Protein AF-A0A973Q6X3-F1 (afdb_monomer)

Mean predicted aligned error: 3.29 Å

Radius of gyration: 16.0 Å; Cα contacts (8 Å, |Δi|>4): 164; chains: 1; bounding box: 38×32×41 Å

Solvent-accessible surface area (backbone atoms only — not comparable to full-atom values): 8308 Å² total; per-residue (Å²): 105,65,72,54,32,55,54,46,31,71,46,93,48,41,50,51,24,54,51,26,52,56,50,41,60,72,62,35,78,88,36,46,71,65,40,62,71,37,40,83,40,83,89,41,18,56,60,28,51,38,52,50,36,44,71,75,64,41,53,77,89,55,27,69,71,78,45,51,75,57,41,50,48,36,49,50,49,39,53,40,38,24,30,64,76,73,51,52,57,71,57,42,45,50,54,60,72,67,48,88,54,95,42,69,71,60,40,54,49,50,58,62,67,54,69,49,92,56,42,50,60,36,28,48,48,46,31,70,49,39,86,50,65,70,57,18,51,54,34,44,52,46,27,51,49,52,67,70,66,73,119

Structure (mmCIF, N/CA/C/O backbone):
data_AF-A0A973Q6X3-F1
#
_entry.id   AF-A0A973Q6X3-F1
#
loop_
_atom_site.group_PDB
_atom_site.id
_atom_site.type_symbol
_atom_site.label_atom_id
_atom_site.label_alt_id
_atom_site.label_comp_id
_atom_site.label_asym_id
_atom_site.label_entity_id
_atom_site.label_seq_id
_atom_site.pdbx_PDB_ins_code
_atom_site.Cartn_x
_atom_site.Cartn_y
_atom_site.Cartn_z
_atom_site.occupancy
_atom_site.B_iso_or_equiv
_atom_site.auth_seq_id
_atom_site.auth_comp_id
_atom_site.auth_asym_id
_atom_site.auth_atom_id
_atom_site.pdbx_PDB_model_num
ATOM 1 N N . ALA A 1 1 ? -19.229 -8.933 11.220 1.00 87.25 1 ALA A N 1
ATOM 2 C CA . ALA A 1 1 ? -18.952 -7.806 10.311 1.00 87.25 1 ALA A CA 1
ATOM 3 C C . ALA A 1 1 ? -17.562 -7.216 10.552 1.00 87.25 1 ALA A C 1
ATOM 5 O O . ALA A 1 1 ? -16.662 -7.621 9.838 1.00 87.25 1 ALA A O 1
ATOM 6 N N . VAL A 1 2 ? -17.326 -6.351 11.553 1.00 95.88 2 VAL A N 1
ATOM 7 C CA . VAL A 1 2 ? -16.002 -5.703 11.759 1.00 95.88 2 VAL A CA 1
ATOM 8 C C . VAL A 1 2 ? -14.860 -6.719 11.884 1.00 95.88 2 VAL A C 1
ATOM 10 O O . VAL A 1 2 ? -13.912 -6.676 11.107 1.00 95.88 2 VAL A O 1
ATOM 13 N N . THR A 1 3 ? -14.998 -7.714 12.762 1.00 95.62 3 THR A N 1
ATOM 14 C CA . THR A 1 3 ? -13.993 -8.779 12.928 1.00 95.62 3 THR A CA 1
ATOM 15 C C . THR A 1 3 ? -13.733 -9.574 11.640 1.00 95.62 3 THR A C 1
ATOM 17 O O . THR A 1 3 ? -12.613 -10.012 11.405 1.00 95.62 3 THR A O 1
ATOM 20 N N . GLU A 1 4 ? -14.745 -9.748 10.784 1.00 97.31 4 GLU A N 1
ATOM 21 C CA . GLU A 1 4 ? -14.601 -10.450 9.498 1.00 97.31 4 GLU A CA 1
ATOM 22 C C . GLU A 1 4 ? -13.867 -9.584 8.468 1.00 97.31 4 GLU A C 1
ATOM 24 O O . GLU A 1 4 ? -13.051 -10.109 7.720 1.00 97.31 4 GLU A O 1
ATOM 29 N N . LEU A 1 5 ? -14.105 -8.267 8.461 1.00 98.44 5 LEU A N 1
ATOM 30 C CA . LEU A 1 5 ? -13.360 -7.319 7.627 1.00 98.44 5 LEU A CA 1
ATOM 31 C C . LEU A 1 5 ? -11.883 -7.285 8.033 1.00 98.44 5 LEU A C 1
ATOM 33 O O . LEU A 1 5 ? -11.014 -7.412 7.177 1.00 98.44 5 LEU A O 1
ATOM 37 N N . ILE A 1 6 ? -11.589 -7.218 9.334 1.00 98.3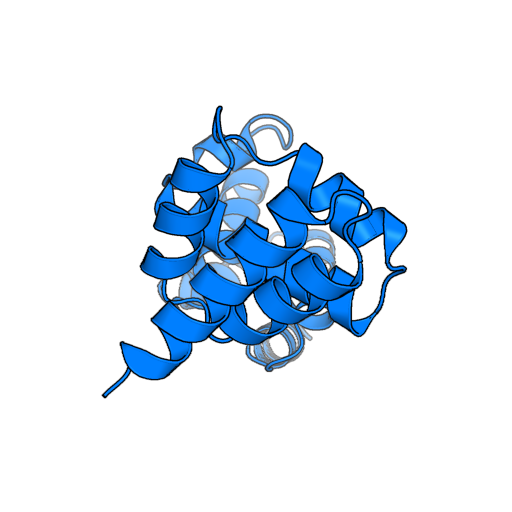8 6 ILE A N 1
ATOM 38 C CA . ILE A 1 6 ? -10.211 -7.297 9.836 1.00 98.38 6 ILE A CA 1
ATOM 39 C C . ILE A 1 6 ? -9.571 -8.646 9.473 1.00 98.38 6 ILE A C 1
ATOM 41 O O . ILE A 1 6 ? -8.424 -8.693 9.036 1.00 98.38 6 ILE A O 1
ATOM 45 N N . ALA A 1 7 ? -10.306 -9.756 9.599 1.00 98.12 7 ALA A N 1
ATOM 46 C CA . ALA A 1 7 ? -9.808 -11.068 9.190 1.00 98.12 7 ALA A CA 1
ATOM 47 C C . ALA A 1 7 ? -9.510 -11.136 7.682 1.00 98.12 7 ALA A C 1
ATOM 49 O O . ALA A 1 7 ? -8.478 -11.684 7.299 1.00 98.12 7 ALA A O 1
ATOM 50 N N . ALA A 1 8 ? -10.365 -10.549 6.838 1.00 98.00 8 ALA A N 1
ATOM 51 C CA . ALA A 1 8 ? -10.113 -10.431 5.404 1.00 98.00 8 ALA A CA 1
ATOM 52 C C . ALA A 1 8 ? -8.857 -9.590 5.123 1.00 98.00 8 ALA A C 1
ATOM 54 O O . ALA A 1 8 ? -8.035 -9.983 4.298 1.00 98.00 8 ALA A O 1
ATOM 55 N N . ALA A 1 9 ? -8.661 -8.494 5.863 1.00 98.25 9 ALA A N 1
ATOM 56 C CA . ALA A 1 9 ? -7.505 -7.618 5.707 1.00 98.25 9 ALA A CA 1
ATOM 57 C C . ALA A 1 9 ? -6.165 -8.285 6.048 1.00 98.25 9 ALA A C 1
ATOM 59 O O . ALA A 1 9 ? -5.140 -7.948 5.454 1.00 98.25 9 ALA A O 1
ATOM 60 N N . ARG A 1 10 ? -6.159 -9.261 6.966 1.00 97.38 10 ARG A N 1
ATOM 61 C CA . ARG A 1 10 ? -4.960 -10.048 7.305 1.00 97.38 10 ARG A CA 1
ATOM 62 C C . ARG A 1 10 ? -4.549 -11.057 6.231 1.00 97.38 10 ARG A C 1
ATOM 64 O O . ARG A 1 10 ? -3.443 -11.581 6.315 1.00 97.38 10 ARG A O 1
ATOM 71 N N . GLY A 1 11 ? -5.419 -11.363 5.267 1.00 95.81 11 GLY A N 1
ATOM 72 C CA . GLY A 1 11 ? -5.111 -12.302 4.188 1.00 95.81 11 GLY A CA 1
ATOM 73 C C . GLY A 1 11 ? -4.003 -11.805 3.252 1.00 95.81 11 GLY A C 1
ATOM 74 O O . GLY A 1 11 ? -3.587 -10.654 3.306 1.00 95.81 11 GLY A O 1
ATOM 75 N N . ASP A 1 12 ? -3.532 -12.656 2.344 1.00 93.56 12 ASP A N 1
ATOM 76 C CA . ASP A 1 12 ? -2.413 -12.315 1.444 1.00 93.56 12 ASP A CA 1
ATOM 77 C C . ASP A 1 12 ? -2.814 -11.464 0.219 1.00 93.56 12 ASP A C 1
ATOM 79 O O . ASP A 1 12 ? -1.950 -11.025 -0.550 1.00 93.56 12 ASP A O 1
ATOM 83 N N . ASP A 1 13 ? -4.116 -11.234 0.020 1.00 97.12 13 ASP A N 1
ATOM 84 C CA . ASP A 1 13 ? -4.654 -10.443 -1.088 1.00 97.12 13 ASP A CA 1
ATOM 85 C C . ASP A 1 13 ? -4.692 -8.952 -0.723 1.00 97.12 13 ASP A C 1
ATOM 87 O O . ASP A 1 13 ? -5.503 -8.501 0.091 1.00 97.12 13 ASP A O 1
ATOM 91 N N . ALA A 1 14 ? -3.807 -8.185 -1.358 1.00 97.75 14 ALA A N 1
ATOM 92 C CA . ALA A 1 14 ? -3.668 -6.751 -1.142 1.00 97.75 14 ALA A CA 1
ATOM 93 C C . ALA A 1 14 ? -4.929 -5.955 -1.524 1.00 97.75 14 ALA A C 1
ATOM 95 O O . ALA A 1 14 ? -5.273 -4.980 -0.855 1.00 97.75 14 ALA A O 1
ATOM 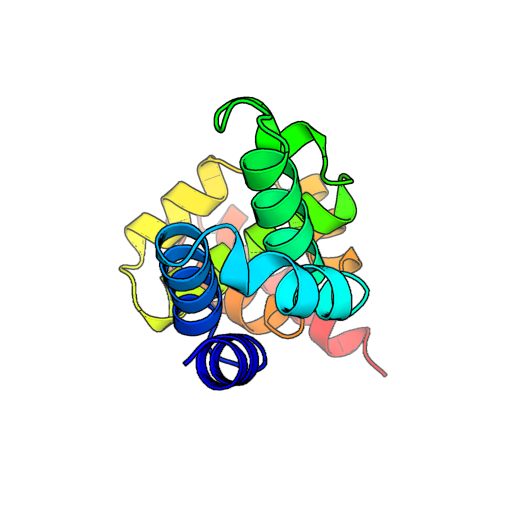96 N N . LEU A 1 15 ? -5.664 -6.381 -2.563 1.00 97.62 15 LEU A N 1
ATOM 97 C CA . LEU A 1 15 ? -6.907 -5.712 -2.950 1.00 97.62 15 LEU A CA 1
ATOM 98 C C . LEU A 1 15 ? -7.968 -5.902 -1.865 1.00 97.62 15 LEU A C 1
ATOM 100 O O . LEU A 1 15 ? -8.621 -4.937 -1.469 1.00 97.62 15 LEU A O 1
ATOM 104 N N . LEU A 1 16 ? -8.122 -7.128 -1.356 1.00 98.25 16 LEU A N 1
ATOM 105 C CA . LEU A 1 16 ? -9.077 -7.400 -0.279 1.00 98.25 16 LEU A CA 1
ATOM 106 C C . LEU A 1 16 ? -8.723 -6.649 1.004 1.00 98.25 16 LEU A C 1
ATOM 108 O O . LEU A 1 16 ? -9.631 -6.170 1.683 1.00 98.25 16 LEU A O 1
ATOM 112 N N . ARG A 1 17 ? -7.433 -6.491 1.314 1.00 98.44 17 ARG A N 1
ATOM 113 C CA . ARG A 1 17 ? -6.985 -5.678 2.449 1.00 98.44 17 ARG A CA 1
ATOM 114 C C . ARG A 1 17 ? -7.385 -4.215 2.318 1.00 98.44 17 ARG A C 1
ATOM 116 O O . ARG A 1 17 ? -8.010 -3.696 3.240 1.00 98.44 17 ARG A O 1
ATOM 123 N N . GLY A 1 18 ? -7.127 -3.584 1.174 1.00 98.06 18 GLY A N 1
ATOM 124 C CA . GLY A 1 18 ? -7.590 -2.216 0.925 1.00 98.06 18 GLY A CA 1
ATOM 125 C C . GLY A 1 18 ? -9.115 -2.087 1.015 1.00 98.06 18 GLY A C 1
ATOM 126 O O . GLY A 1 18 ? -9.626 -1.246 1.752 1.00 98.06 18 GLY A O 1
ATOM 127 N N . LEU A 1 19 ? -9.858 -2.972 0.340 1.00 98.50 19 LEU A N 1
ATOM 128 C CA . LEU A 1 19 ? -11.327 -2.949 0.336 1.00 98.50 19 LEU A CA 1
ATOM 129 C C . LEU A 1 19 ? -11.942 -3.187 1.721 1.00 98.50 19 LEU A C 1
ATOM 131 O O . LEU A 1 19 ? -12.986 -2.615 2.034 1.00 98.50 19 LEU A O 1
ATOM 135 N N . ALA A 1 20 ? -11.315 -4.014 2.558 1.00 98.69 20 ALA A N 1
ATOM 136 C CA . ALA A 1 20 ? -11.753 -4.211 3.932 1.00 98.69 20 ALA A CA 1
ATOM 137 C C . ALA A 1 20 ? -11.664 -2.908 4.737 1.00 98.69 20 ALA A C 1
ATOM 139 O O . ALA A 1 20 ? -12.603 -2.584 5.462 1.00 98.69 20 ALA A O 1
ATOM 140 N N . PHE A 1 21 ? -10.593 -2.130 4.565 1.00 98.50 21 PHE A N 1
ATOM 141 C CA . PHE A 1 21 ? -10.458 -0.824 5.210 1.00 98.50 21 PHE A CA 1
ATOM 142 C C . PHE A 1 21 ? -11.418 0.229 4.651 1.00 98.50 21 PHE A C 1
ATOM 144 O O . PHE A 1 21 ? -11.980 0.992 5.435 1.00 98.50 21 PHE A O 1
ATOM 151 N N . GLU A 1 22 ? -11.730 0.205 3.352 1.00 98.06 22 GLU A N 1
ATOM 152 C CA . GLU A 1 22 ? -12.821 1.031 2.813 1.00 98.06 22 GLU A CA 1
ATOM 153 C C . GLU A 1 22 ? -14.173 0.682 3.447 1.00 98.06 22 GLU A C 1
ATOM 155 O O . GLU A 1 22 ? -14.934 1.560 3.855 1.00 98.06 22 GLU A O 1
ATOM 160 N N . ALA A 1 23 ? -14.469 -0.609 3.608 1.00 98.44 23 ALA A N 1
ATOM 161 C CA . ALA A 1 23 ? -15.684 -1.040 4.287 1.00 98.44 23 ALA A CA 1
ATOM 162 C C . ALA A 1 23 ? -15.698 -0.618 5.768 1.00 98.44 23 ALA A C 1
ATOM 164 O O . ALA A 1 23 ? -16.743 -0.210 6.275 1.00 98.44 23 ALA A O 1
ATOM 165 N N . LEU A 1 24 ? -14.553 -0.659 6.459 1.00 98.50 24 LEU A N 1
ATOM 166 C CA . LEU A 1 24 ? -14.429 -0.175 7.837 1.00 98.50 24 LEU A CA 1
ATOM 167 C C . LEU A 1 24 ? -14.669 1.339 7.934 1.00 98.50 24 LEU A C 1
ATOM 169 O O . LEU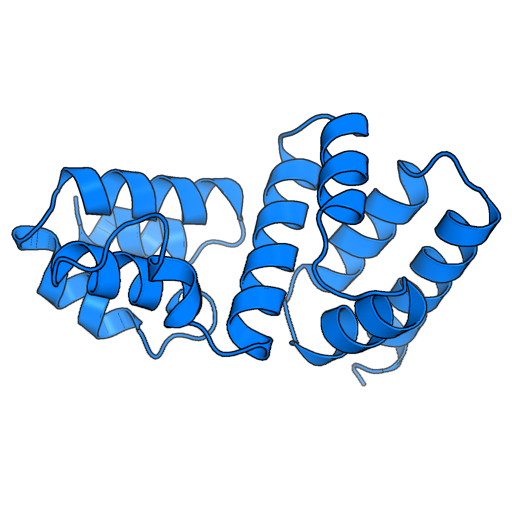 A 1 24 ? -15.298 1.780 8.894 1.00 98.50 24 LEU A O 1
ATOM 173 N N . ARG A 1 25 ? -14.247 2.148 6.948 1.00 96.69 25 ARG A N 1
ATOM 174 C CA . ARG A 1 25 ? -14.588 3.587 6.896 1.00 96.69 25 ARG A CA 1
ATOM 175 C C . ARG A 1 25 ? -16.094 3.811 6.807 1.00 96.69 25 ARG A C 1
ATOM 177 O O . ARG A 1 25 ? -16.627 4.670 7.501 1.00 96.69 25 ARG A O 1
ATOM 184 N N . VAL A 1 26 ? -16.793 2.998 6.012 1.00 97.25 26 VAL A N 1
ATOM 185 C CA . VAL A 1 26 ? -18.263 3.045 5.918 1.00 97.25 26 VAL A CA 1
ATOM 186 C C . VAL A 1 26 ? -18.928 2.655 7.243 1.00 97.25 26 VAL A C 1
ATOM 188 O O . VAL A 1 26 ? -19.962 3.225 7.593 1.00 97.25 26 VAL A O 1
ATOM 191 N N . VAL A 1 27 ? -18.354 1.708 7.996 1.00 97.69 27 VAL A N 1
ATOM 192 C CA . VAL A 1 27 ? -18.840 1.361 9.345 1.00 97.69 27 VAL A CA 1
ATOM 193 C C . VAL A 1 27 ? -18.662 2.536 10.314 1.00 97.69 27 VAL A C 1
ATOM 195 O O . VAL A 1 27 ? -19.574 2.819 11.091 1.00 97.69 27 VAL A O 1
ATOM 198 N N . GLY A 1 28 ? -17.524 3.232 10.258 1.00 96.44 28 GLY A N 1
ATOM 199 C CA . GLY A 1 28 ? -17.236 4.405 11.082 1.00 96.44 28 GLY A CA 1
ATOM 200 C C . GLY A 1 28 ? -16.959 4.056 12.548 1.00 96.44 28 GLY A C 1
ATOM 201 O O . GLY A 1 28 ? -16.338 3.039 12.844 1.00 96.44 28 GLY A O 1
ATOM 202 N N . ALA A 1 29 ? -17.440 4.887 13.479 1.00 97.38 29 ALA A N 1
ATOM 203 C CA . ALA A 1 29 ? -17.111 4.809 14.911 1.00 97.38 29 ALA A CA 1
ATOM 204 C C . ALA A 1 29 ? -17.201 3.409 15.565 1.00 97.38 29 ALA A C 1
ATOM 206 O O . ALA A 1 29 ? -16.332 3.089 16.372 1.00 97.38 29 ALA A O 1
ATOM 207 N N . PRO A 1 30 ? -18.172 2.530 15.238 1.00 97.38 30 PRO A N 1
ATOM 208 C CA . PRO A 1 30 ? -18.211 1.179 15.802 1.00 97.38 30 PRO A CA 1
ATOM 209 C C . PRO A 1 30 ? -17.006 0.290 15.461 1.00 97.38 30 PRO A C 1
ATOM 211 O O . PRO A 1 30 ? -16.821 -0.721 16.129 1.00 97.38 30 PRO A O 1
ATOM 214 N N . ALA A 1 31 ? -16.230 0.616 14.422 1.00 98.38 31 ALA A N 1
ATOM 215 C CA . ALA A 1 31 ? -15.038 -0.133 14.030 1.00 98.38 31 ALA A CA 1
ATOM 216 C C . ALA A 1 31 ? -13.758 0.331 14.745 1.00 98.38 31 ALA A C 1
ATOM 218 O O . ALA A 1 31 ? -12.773 -0.403 14.719 1.00 98.38 31 ALA A O 1
ATOM 219 N N . GLU A 1 32 ? -13.766 1.507 15.386 1.00 98.44 32 GLU A N 1
ATOM 220 C CA . GLU A 1 32 ? -12.563 2.114 15.974 1.00 98.44 32 GLU A CA 1
ATOM 221 C C . GLU A 1 32 ? -11.819 1.173 16.933 1.00 98.44 32 GLU A C 1
ATOM 223 O O . GLU A 1 32 ? -10.621 0.984 16.719 1.00 98.44 32 GLU A O 1
ATOM 228 N N . PRO A 1 33 ? -12.472 0.480 17.891 1.00 98.31 33 PRO A N 1
ATOM 229 C CA . PRO A 1 33 ? -11.738 -0.349 18.846 1.00 98.31 33 PRO A CA 1
ATOM 230 C C . PRO A 1 33 ? -10.983 -1.505 18.178 1.00 98.31 33 PRO A C 1
ATOM 232 O O . PRO A 1 33 ? -9.873 -1.850 18.587 1.00 98.31 33 PRO A O 1
ATOM 235 N N . ASP A 1 34 ? -11.576 -2.102 17.140 1.00 98.56 34 ASP A N 1
ATOM 236 C CA . ASP A 1 34 ? -10.965 -3.189 16.375 1.00 98.56 34 ASP A CA 1
ATOM 237 C C . ASP A 1 34 ? -9.843 -2.679 15.457 1.00 98.56 34 ASP A C 1
ATOM 239 O O . ASP A 1 34 ? -8.835 -3.367 15.298 1.00 98.56 34 ASP A O 1
ATOM 243 N N . VAL A 1 35 ? -9.980 -1.481 14.872 1.00 98.62 35 VAL A N 1
ATOM 244 C CA . VAL A 1 35 ? -8.928 -0.868 14.042 1.00 98.62 35 VAL A CA 1
ATOM 245 C C . VAL A 1 35 ? -7.733 -0.440 14.897 1.00 98.62 35 VAL A C 1
ATOM 247 O O . VAL A 1 35 ? -6.593 -0.771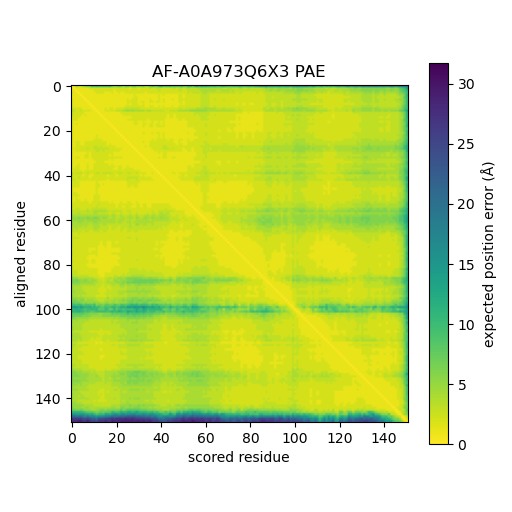 14.569 1.00 98.62 35 VAL A O 1
ATOM 250 N N . SER A 1 36 ? -7.981 0.213 16.032 1.00 98.50 36 SER A N 1
ATOM 251 C CA . SER A 1 36 ? -6.953 0.572 17.015 1.00 98.50 36 SER A CA 1
ATOM 252 C C . SER A 1 36 ? -6.182 -0.652 17.511 1.00 98.50 36 SER A C 1
ATOM 254 O O . SER A 1 36 ? -4.957 -0.612 17.626 1.00 98.50 36 SER A O 1
ATOM 256 N N . ALA A 1 37 ?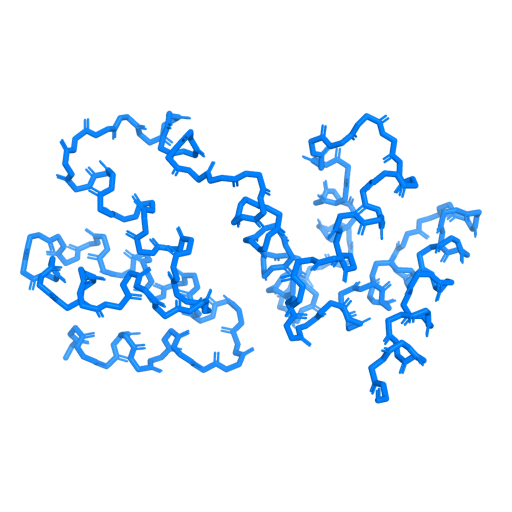 -6.8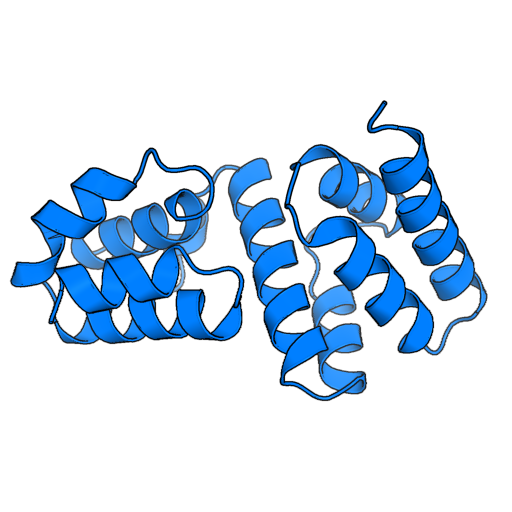68 -1.777 17.738 1.00 98.25 37 ALA A N 1
ATOM 257 C CA . ALA A 1 37 ? -6.235 -3.016 18.188 1.00 98.25 37 ALA A CA 1
ATOM 258 C C . ALA A 1 37 ? -5.245 -3.621 17.174 1.00 98.25 37 ALA A C 1
ATOM 260 O O . ALA A 1 37 ? -4.346 -4.357 17.583 1.00 98.25 37 ALA A O 1
ATOM 261 N N . VAL A 1 38 ? -5.385 -3.322 15.877 1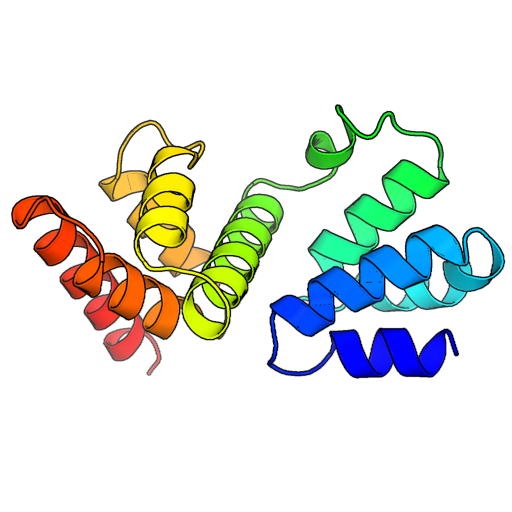.00 98.38 38 VAL A N 1
ATOM 262 C CA . VAL A 1 38 ? -4.506 -3.849 14.816 1.00 98.38 38 VAL A CA 1
ATOM 263 C C . VAL A 1 38 ? -3.474 -2.845 14.308 1.00 98.38 38 VAL A C 1
ATOM 265 O O . VAL A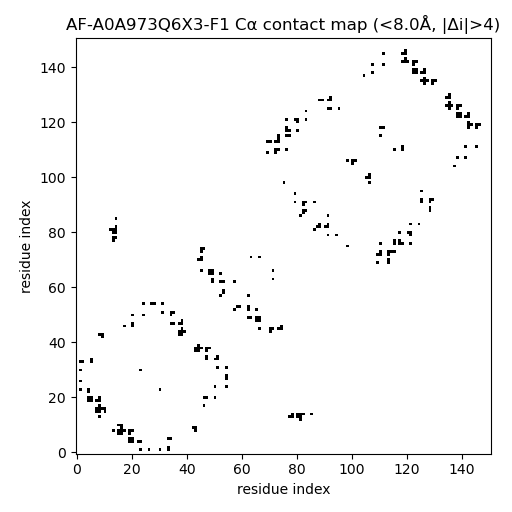 1 38 ? -2.689 -3.183 13.424 1.00 98.38 38 VAL A O 1
ATOM 268 N N . ALA A 1 39 ? -3.423 -1.631 14.862 1.00 98.06 39 ALA A N 1
ATOM 269 C CA . ALA A 1 39 ? -2.494 -0.592 14.414 1.00 98.06 39 ALA A CA 1
ATOM 270 C C . ALA A 1 39 ? -1.011 -0.977 14.579 1.00 98.06 39 ALA A C 1
ATOM 272 O O . ALA A 1 39 ? -0.148 -0.449 13.883 1.00 98.06 39 ALA A O 1
ATOM 273 N N . GLU A 1 40 ? -0.697 -1.926 15.460 1.00 96.44 40 GLU A N 1
ATOM 274 C CA . GLU A 1 40 ? 0.661 -2.452 15.650 1.00 96.44 40 GLU A CA 1
ATOM 275 C C . GLU A 1 40 ? 0.957 -3.704 14.801 1.00 96.44 40 GLU A C 1
ATOM 277 O O . GLU A 1 40 ? 2.089 -4.183 14.782 1.00 96.44 40 GLU A O 1
ATOM 282 N N . GLU A 1 41 ? -0.026 -4.251 14.073 1.00 97.44 41 GLU A N 1
ATOM 283 C CA . GLU A 1 41 ? 0.205 -5.374 13.160 1.00 97.44 41 GLU A CA 1
ATOM 284 C C . GLU A 1 41 ? 0.884 -4.868 11.879 1.00 97.44 41 GLU A C 1
ATOM 286 O O . GLU A 1 41 ? 0.263 -4.100 11.145 1.00 97.44 41 GLU A O 1
ATOM 291 N N . PRO A 1 42 ? 2.114 -5.302 11.535 1.00 94.44 42 PRO A N 1
ATOM 292 C CA . PRO A 1 42 ? 2.880 -4.682 10.448 1.00 94.44 42 PRO A CA 1
ATOM 293 C C . PRO A 1 42 ? 2.155 -4.626 9.098 1.00 94.44 42 PRO A C 1
ATOM 295 O O . PRO A 1 42 ? 2.297 -3.655 8.363 1.00 94.44 42 PRO A O 1
ATOM 298 N N . THR A 1 43 ? 1.357 -5.648 8.777 1.00 95.75 43 THR A N 1
ATOM 299 C CA . THR A 1 43 ? 0.615 -5.734 7.510 1.00 95.75 43 THR A CA 1
ATOM 300 C C . THR A 1 43 ? -0.639 -4.866 7.469 1.00 95.75 43 THR A C 1
ATOM 302 O O . THR A 1 43 ? -1.126 -4.556 6.385 1.00 95.75 43 THR A O 1
ATOM 305 N N . LEU A 1 44 ? -1.186 -4.489 8.627 1.00 98.38 44 LEU A N 1
ATOM 306 C CA . LEU A 1 44 ? -2.393 -3.663 8.727 1.00 98.38 44 LEU A CA 1
ATOM 307 C C . LEU A 1 44 ? -2.080 -2.232 9.153 1.00 98.38 44 LEU A C 1
ATOM 309 O O . LEU A 1 44 ? -2.894 -1.343 8.923 1.00 98.38 44 LEU A O 1
ATOM 313 N N . ARG A 1 45 ? -0.904 -2.000 9.736 1.00 98.25 45 ARG A N 1
ATOM 314 C CA . ARG A 1 45 ? -0.503 -0.736 10.345 1.00 98.25 45 ARG A CA 1
ATOM 315 C C . ARG A 1 45 ? -0.706 0.475 9.431 1.00 98.25 45 ARG A C 1
ATOM 317 O O . ARG A 1 45 ? -1.418 1.375 9.864 1.00 98.25 45 ARG A O 1
ATOM 324 N N . PRO A 1 46 ? -0.201 0.523 8.180 1.00 98.25 46 PRO A N 1
ATOM 325 C CA . PRO A 1 46 ? -0.418 1.697 7.331 1.00 98.25 46 PRO A CA 1
ATOM 326 C C . PRO A 1 46 ? -1.904 1.985 7.082 1.00 98.25 46 PRO A C 1
ATOM 328 O O . PRO A 1 46 ? -2.323 3.137 7.097 1.00 98.25 46 PRO A O 1
ATOM 331 N N . TYR A 1 47 ? -2.720 0.943 6.916 1.00 98.56 47 TYR A N 1
ATOM 332 C CA . TYR A 1 47 ? -4.161 1.089 6.721 1.00 98.56 47 TYR A CA 1
ATOM 333 C C . TYR A 1 47 ? -4.881 1.557 7.989 1.00 98.56 47 TYR A C 1
ATOM 335 O O . TYR A 1 47 ? -5.731 2.441 7.923 1.00 98.56 47 TYR A O 1
ATOM 343 N N . ALA A 1 48 ? -4.524 0.990 9.143 1.00 98.62 48 ALA A N 1
ATOM 344 C CA . ALA A 1 48 ? -5.089 1.360 10.433 1.00 98.62 48 ALA A CA 1
ATOM 345 C C . ALA A 1 48 ? -4.748 2.804 10.811 1.00 98.62 48 ALA A C 1
ATOM 347 O O . ALA A 1 48 ? -5.631 3.530 11.251 1.00 98.62 48 ALA A O 1
ATOM 348 N N . LEU A 1 49 ? -3.509 3.246 10.580 1.00 98.69 49 LEU A N 1
ATOM 349 C CA . LEU A 1 49 ? -3.089 4.623 10.844 1.00 98.69 49 LEU A CA 1
ATOM 350 C C . LEU A 1 49 ? -3.864 5.636 9.991 1.00 98.69 49 LEU A C 1
ATOM 352 O O . LEU A 1 49 ? -4.348 6.626 10.530 1.00 98.69 49 LEU A O 1
ATOM 356 N N . LEU A 1 50 ? -4.036 5.370 8.690 1.00 98.50 50 LEU A N 1
ATOM 357 C CA . LEU A 1 50 ? -4.848 6.225 7.814 1.00 98.50 50 LEU A CA 1
ATOM 358 C C . LEU A 1 50 ? -6.315 6.251 8.250 1.00 98.50 50 LEU A C 1
ATOM 360 O O . LEU A 1 50 ? -6.919 7.317 8.329 1.00 98.50 50 LEU A O 1
ATOM 364 N N . TRP A 1 51 ? -6.875 5.085 8.578 1.00 98.38 51 TRP A N 1
ATOM 365 C CA . TRP A 1 51 ? -8.254 4.981 9.046 1.00 98.38 51 TRP A CA 1
ATOM 366 C C . TRP A 1 51 ? -8.479 5.775 10.337 1.00 98.38 51 TRP A C 1
ATOM 368 O O . TRP A 1 51 ? -9.458 6.511 10.434 1.00 98.38 51 TRP A O 1
ATOM 378 N N . LEU A 1 52 ? -7.572 5.653 11.313 1.00 98.50 52 LEU A N 1
ATOM 379 C CA . LEU A 1 52 ? -7.654 6.363 12.593 1.00 98.50 52 LEU A CA 1
ATOM 380 C C . LEU A 1 52 ? -7.484 7.871 12.410 1.00 98.50 52 LEU A C 1
ATOM 382 O O . LEU A 1 52 ? -8.239 8.635 12.997 1.00 98.50 52 LEU A O 1
ATOM 386 N N . ALA A 1 53 ? -6.559 8.303 11.548 1.00 98.12 53 ALA A N 1
ATOM 387 C CA . ALA A 1 53 ? -6.374 9.716 11.234 1.00 98.12 53 ALA A CA 1
ATOM 388 C C . ALA A 1 53 ? -7.652 10.341 10.651 1.00 98.12 53 ALA A C 1
ATOM 390 O O . ALA A 1 53 ? -8.121 11.369 11.137 1.00 98.12 53 ALA A O 1
ATOM 391 N N . GLU A 1 54 ? -8.255 9.696 9.650 1.00 96.62 54 GLU A N 1
ATOM 392 C CA . GLU A 1 54 ? -9.527 10.146 9.073 1.00 96.62 54 GLU A CA 1
ATOM 393 C C . GLU A 1 54 ? -10.664 10.108 10.110 1.00 96.62 54 GLU A C 1
ATOM 395 O O . GLU A 1 54 ? -11.491 11.020 10.163 1.00 96.62 54 GLU A O 1
ATOM 400 N N . HIS A 1 55 ? -10.701 9.078 10.966 1.00 96.88 55 HIS A N 1
ATOM 401 C CA . HIS A 1 55 ? -11.682 8.962 12.047 1.00 96.88 55 HIS A CA 1
ATOM 402 C C . HIS A 1 55 ? -11.576 10.112 13.061 1.00 96.88 55 HIS A C 1
ATOM 404 O O . HIS A 1 55 ? -12.602 10.648 13.488 1.00 96.88 55 HIS A O 1
ATOM 410 N N . ASP A 1 56 ? -10.352 10.532 13.380 1.00 96.75 56 ASP A N 1
ATOM 411 C CA . ASP A 1 56 ? -10.040 11.652 14.273 1.00 96.75 56 ASP A CA 1
ATOM 412 C C . ASP A 1 56 ? -10.230 13.029 13.604 1.00 96.75 56 ASP A C 1
ATOM 414 O O . ASP A 1 56 ? -10.054 14.072 14.242 1.00 96.75 56 ASP A O 1
ATOM 418 N N . GLY A 1 57 ? -10.646 13.051 12.332 1.00 96.12 57 GLY A N 1
ATOM 419 C CA . GLY A 1 57 ? -11.003 14.258 11.592 1.00 96.12 57 GLY A CA 1
ATOM 420 C C . GLY A 1 57 ? -9.848 14.919 10.841 1.00 96.12 57 GLY A C 1
ATOM 421 O O . GLY A 1 57 ? -9.980 16.084 10.463 1.00 96.12 57 GLY A O 1
ATOM 422 N N . VAL A 1 58 ? -8.733 14.212 10.622 1.00 97.56 58 VAL A N 1
ATOM 423 C CA . VAL A 1 58 ? -7.691 14.651 9.680 1.00 97.56 58 VAL A CA 1
ATOM 424 C C . VAL A 1 58 ? -8.288 14.691 8.271 1.00 97.56 58 VAL A C 1
ATOM 426 O O . VAL A 1 58 ? -9.039 13.792 7.886 1.00 97.56 58 VAL A O 1
ATOM 429 N N . ASP A 1 59 ? -7.974 15.741 7.509 1.00 94.62 59 ASP A N 1
ATOM 430 C CA . ASP A 1 59 ? -8.407 15.844 6.114 1.00 94.62 59 ASP A CA 1
ATOM 431 C C . ASP A 1 59 ? -7.854 14.643 5.319 1.00 94.62 59 ASP A C 1
ATOM 433 O O . ASP A 1 59 ? -6.660 14.347 5.432 1.00 94.62 59 ASP A O 1
ATOM 437 N N . PRO A 1 60 ? -8.670 13.930 4.521 1.00 87.69 60 PRO A N 1
ATOM 438 C CA . PRO A 1 60 ? -8.188 12.831 3.689 1.00 87.69 60 PRO A CA 1
ATOM 439 C C . PRO A 1 60 ? -7.007 13.197 2.778 1.00 87.69 60 PRO A C 1
ATOM 441 O O . PRO A 1 60 ? -6.190 12.326 2.473 1.00 87.69 60 PRO A O 1
ATOM 444 N N . GLU A 1 61 ? -6.890 14.459 2.351 1.00 90.44 61 GLU A N 1
ATOM 445 C CA . GLU A 1 61 ? -5.742 14.921 1.560 1.00 90.44 61 GLU A CA 1
ATOM 446 C C . GLU A 1 61 ? -4.441 14.933 2.382 1.00 90.44 61 GLU A C 1
ATOM 448 O O . GLU A 1 61 ? -3.379 14.619 1.843 1.00 90.44 61 GLU A O 1
ATOM 453 N N . ASP A 1 62 ? -4.530 15.171 3.691 1.00 94.81 62 ASP A N 1
ATOM 454 C CA . ASP A 1 62 ? -3.397 15.260 4.621 1.00 94.81 62 ASP A CA 1
ATOM 455 C C . ASP A 1 62 ? -3.144 13.946 5.384 1.00 94.81 62 ASP A C 1
ATOM 457 O O . ASP A 1 62 ? -2.081 13.759 5.971 1.00 94.81 62 ASP A O 1
ATOM 461 N N . ALA A 1 63 ? -4.083 12.991 5.361 1.00 93.12 63 ALA A N 1
ATOM 462 C CA . ALA A 1 63 ? -3.996 11.749 6.139 1.00 93.12 63 ALA A CA 1
ATOM 463 C C . ALA A 1 63 ? -2.699 10.962 5.881 1.00 93.12 63 ALA A C 1
ATOM 465 O O . ALA A 1 63 ? -2.159 10.331 6.785 1.00 93.12 63 ALA A O 1
ATOM 466 N N . HIS A 1 64 ? -2.145 11.038 4.670 1.00 92.62 64 HIS A N 1
ATOM 467 C CA . HIS A 1 64 ? -0.881 10.390 4.320 1.00 92.62 64 HIS A CA 1
ATOM 468 C C . HIS A 1 64 ? 0.329 10.888 5.135 1.00 92.62 64 HIS A C 1
ATOM 470 O O . HIS A 1 64 ? 1.314 10.156 5.251 1.00 92.62 64 HIS A O 1
ATOM 476 N N . GLU A 1 65 ? 0.261 12.084 5.727 1.00 95.31 65 GLU A N 1
ATOM 477 C CA . GLU A 1 65 ? 1.321 12.656 6.565 1.00 95.31 65 GLU A CA 1
ATOM 478 C C . GLU A 1 65 ? 1.494 11.924 7.905 1.00 95.31 65 GLU A C 1
ATOM 480 O O . GLU A 1 65 ? 2.551 12.031 8.529 1.00 95.31 65 GLU A O 1
ATOM 485 N N . VAL A 1 66 ? 0.496 11.144 8.344 1.00 97.06 66 VAL A N 1
ATOM 486 C CA . VAL A 1 66 ? 0.606 10.336 9.574 1.00 97.06 66 VAL A CA 1
ATOM 487 C C . VAL A 1 66 ? 1.514 9.119 9.404 1.00 97.06 66 VAL A C 1
ATOM 489 O O . VAL A 1 66 ? 1.940 8.526 10.395 1.00 97.06 66 VAL A O 1
ATOM 492 N N . LEU A 1 67 ? 1.818 8.743 8.159 1.00 97.38 67 LEU A N 1
ATOM 493 C CA . LEU A 1 67 ? 2.695 7.625 7.858 1.00 97.38 67 LEU A CA 1
ATOM 494 C C . LEU A 1 67 ? 4.154 8.071 7.883 1.00 97.38 67 LEU A C 1
ATOM 496 O O . LEU A 1 67 ? 4.559 9.059 7.267 1.00 97.38 67 LEU A O 1
ATOM 500 N N . THR A 1 68 ? 4.995 7.261 8.512 1.00 96.06 68 THR A N 1
ATOM 501 C CA . THR A 1 68 ? 6.434 7.327 8.278 1.00 96.06 68 THR A CA 1
ATOM 502 C C . THR A 1 68 ? 6.752 7.005 6.816 1.00 96.06 68 THR A C 1
ATOM 504 O O . THR A 1 68 ? 5.974 6.386 6.084 1.00 96.06 68 THR A O 1
ATOM 507 N N . ARG A 1 69 ? 7.964 7.365 6.379 1.00 94.31 69 ARG A N 1
ATOM 508 C CA . ARG A 1 69 ? 8.437 7.041 5.026 1.00 94.31 69 ARG A CA 1
ATOM 509 C C . ARG A 1 69 ? 8.396 5.538 4.726 1.00 94.31 69 ARG A C 1
ATOM 511 O O . ARG A 1 69 ? 8.080 5.146 3.601 1.00 94.31 69 ARG A O 1
ATOM 518 N N . GLU A 1 70 ? 8.734 4.717 5.716 1.00 95.25 70 GLU A N 1
ATOM 519 C CA . GLU A 1 70 ? 8.745 3.260 5.598 1.00 95.25 70 GLU A CA 1
ATOM 520 C C . GLU A 1 70 ? 7.326 2.708 5.430 1.00 95.25 70 GLU A C 1
ATOM 522 O O . GLU A 1 70 ? 7.087 1.942 4.500 1.00 95.25 70 GLU A O 1
ATOM 527 N N . GLU A 1 71 ? 6.364 3.172 6.234 1.00 97.31 71 GLU A N 1
ATOM 528 C CA . GLU A 1 71 ? 4.950 2.773 6.141 1.00 97.31 71 GLU A CA 1
ATOM 529 C C . GLU A 1 71 ? 4.310 3.216 4.820 1.00 97.31 71 GLU A C 1
ATOM 531 O O . GLU A 1 71 ? 3.625 2.425 4.170 1.00 97.31 71 GLU A O 1
ATOM 536 N N . ALA A 1 72 ? 4.583 4.446 4.373 1.00 96.25 72 ALA A N 1
ATOM 537 C CA . ALA A 1 72 ? 4.119 4.935 3.076 1.00 96.25 72 ALA A CA 1
ATOM 538 C C . ALA A 1 72 ? 4.691 4.100 1.918 1.00 96.25 72 ALA A C 1
ATOM 540 O O . ALA A 1 72 ? 3.991 3.786 0.954 1.00 96.25 72 ALA A O 1
ATOM 541 N N . THR A 1 73 ? 5.960 3.696 2.017 1.00 96.19 73 THR A N 1
ATOM 542 C CA . THR A 1 73 ? 6.590 2.829 1.013 1.00 96.19 73 THR A CA 1
ATOM 543 C C . THR A 1 73 ? 6.034 1.403 1.077 1.00 96.19 73 THR A C 1
ATOM 545 O O . THR A 1 73 ? 5.798 0.804 0.030 1.00 96.19 73 THR A O 1
ATOM 548 N N . TRP A 1 74 ? 5.762 0.867 2.269 1.00 97.38 74 TRP A N 1
ATOM 549 C CA . TRP A 1 74 ? 5.106 -0.431 2.443 1.00 97.38 74 TRP A CA 1
ATOM 550 C C . TRP A 1 74 ? 3.725 -0.439 1.771 1.00 97.38 74 TRP A C 1
ATOM 552 O O . TRP A 1 74 ? 3.451 -1.310 0.945 1.00 97.38 74 TRP A O 1
ATOM 562 N N . LEU A 1 75 ? 2.899 0.583 2.029 1.00 97.50 75 LEU A N 1
ATOM 563 C CA . LEU A 1 75 ? 1.577 0.747 1.414 1.00 97.50 75 LEU A CA 1
ATOM 564 C C . LEU A 1 75 ? 1.655 0.924 -0.109 1.00 97.50 75 LEU A C 1
ATOM 566 O O . LEU A 1 75 ? 0.820 0.398 -0.849 1.00 97.50 75 LEU A O 1
ATOM 570 N N . TRP A 1 76 ? 2.677 1.629 -0.601 1.00 97.00 76 TRP A N 1
ATOM 571 C CA . TRP A 1 76 ? 2.933 1.743 -2.035 1.00 97.00 76 TRP A CA 1
ATOM 572 C C . TRP A 1 76 ? 3.207 0.369 -2.669 1.00 97.00 76 TRP A C 1
ATOM 574 O O . TRP A 1 76 ? 2.698 0.094 -3.759 1.00 97.00 76 TRP A O 1
ATOM 584 N N . VAL A 1 77 ? 3.953 -0.518 -1.997 1.00 97.75 77 VAL A N 1
ATOM 585 C CA . VAL A 1 77 ? 4.189 -1.891 -2.481 1.00 97.75 77 VAL A CA 1
ATOM 586 C C . VAL A 1 77 ? 2.909 -2.730 -2.435 1.00 97.75 77 VAL A C 1
ATOM 588 O O . VAL A 1 77 ? 2.640 -3.436 -3.407 1.00 97.75 77 VAL A O 1
ATOM 591 N N . ASP A 1 78 ? 2.100 -2.646 -1.374 1.00 98.38 78 ASP A N 1
ATOM 592 C CA . ASP A 1 78 ? 0.834 -3.399 -1.286 1.00 98.38 78 ASP A CA 1
ATOM 593 C C . ASP A 1 78 ? -0.153 -2.944 -2.374 1.00 98.38 78 ASP A C 1
ATOM 595 O O . ASP A 1 78 ? -0.747 -3.762 -3.076 1.00 98.38 78 ASP A O 1
ATOM 599 N N . THR A 1 79 ? -0.227 -1.635 -2.635 1.00 97.44 79 THR A N 1
ATOM 600 C CA . THR A 1 79 ? -1.019 -1.080 -3.745 1.00 97.44 79 THR A CA 1
ATOM 601 C C . THR A 1 79 ? -0.537 -1.616 -5.096 1.00 97.44 79 THR A C 1
ATOM 603 O O . THR A 1 79 ? -1.343 -2.047 -5.922 1.00 97.44 79 THR A O 1
ATOM 606 N N . ALA A 1 80 ? 0.780 -1.670 -5.321 1.00 97.44 80 ALA A N 1
ATOM 607 C CA . ALA A 1 80 ? 1.343 -2.271 -6.527 1.00 97.44 80 ALA A CA 1
ATOM 608 C C . ALA A 1 80 ? 1.010 -3.770 -6.639 1.00 97.44 80 ALA A C 1
ATOM 610 O O . ALA A 1 80 ? 0.773 -4.258 -7.743 1.00 97.44 80 ALA A O 1
ATOM 611 N N . ALA A 1 81 ? 0.971 -4.499 -5.518 1.00 98.19 81 ALA A N 1
ATOM 612 C CA . ALA A 1 81 ? 0.591 -5.910 -5.485 1.00 98.19 81 ALA A CA 1
ATOM 613 C C . ALA A 1 81 ? -0.881 -6.104 -5.873 1.00 98.19 81 ALA A C 1
ATOM 615 O O . ALA A 1 81 ? -1.177 -6.965 -6.699 1.00 98.19 81 ALA A O 1
ATOM 616 N N . ALA A 1 82 ? -1.783 -5.258 -5.367 1.00 98.06 82 ALA A N 1
ATOM 617 C CA . ALA A 1 82 ? -3.193 -5.272 -5.753 1.00 98.06 82 ALA A CA 1
ATOM 618 C C . ALA A 1 82 ? -3.370 -5.027 -7.262 1.00 98.06 82 ALA A C 1
ATOM 620 O O . ALA A 1 82 ? -4.111 -5.749 -7.928 1.00 98.06 82 ALA A O 1
ATOM 621 N N . VAL A 1 83 ? -2.649 -4.049 -7.824 1.00 97.75 83 VAL A N 1
ATOM 622 C CA . VAL A 1 83 ? -2.686 -3.754 -9.266 1.00 97.75 83 VAL A CA 1
ATOM 623 C C . VAL A 1 83 ? -2.068 -4.882 -10.096 1.00 97.75 83 VAL A C 1
ATOM 625 O O . VAL A 1 83 ? -2.569 -5.181 -11.175 1.00 97.75 83 VAL A O 1
ATOM 628 N N . ALA A 1 84 ? -0.998 -5.520 -9.619 1.00 96.75 84 ALA A N 1
ATOM 629 C CA . ALA A 1 84 ? -0.365 -6.632 -10.323 1.00 96.75 84 ALA A CA 1
ATOM 630 C C . ALA A 1 84 ? -1.261 -7.881 -10.389 1.00 96.75 84 ALA A C 1
ATOM 632 O O . ALA A 1 84 ? -1.249 -8.570 -11.409 1.00 96.75 84 ALA A O 1
ATOM 633 N N . ASP A 1 85 ? -2.024 -8.160 -9.328 1.00 96.62 85 ASP A N 1
ATOM 634 C CA . ASP A 1 85 ? -2.896 -9.338 -9.247 1.00 96.62 85 ASP A CA 1
ATOM 635 C C . ASP A 1 85 ? -4.253 -9.117 -9.941 1.00 96.62 85 ASP A C 1
ATOM 637 O O . ASP A 1 85 ? -4.784 -10.040 -10.560 1.00 96.62 85 ASP A O 1
ATOM 641 N N . HIS A 1 86 ? -4.810 -7.902 -9.857 1.00 96.19 86 HIS A N 1
ATOM 642 C CA . HIS A 1 86 ? -6.206 -7.629 -10.239 1.00 96.19 86 HIS A CA 1
ATOM 643 C C . HIS A 1 86 ? -6.392 -6.503 -11.263 1.00 96.19 86 HIS A C 1
ATOM 645 O O . HIS A 1 86 ? -7.501 -6.297 -11.754 1.00 96.19 86 HIS A O 1
ATOM 651 N N . GLY A 1 87 ? -5.339 -5.746 -11.570 1.00 94.06 87 GLY A N 1
ATOM 652 C CA . GLY A 1 87 ? -5.372 -4.613 -12.492 1.00 94.06 87 GLY A CA 1
ATOM 653 C C . GLY A 1 87 ? -4.751 -4.916 -13.856 1.00 94.06 87 GLY A C 1
ATOM 654 O O . GLY A 1 87 ? -4.396 -6.045 -14.192 1.00 94.06 87 GLY A O 1
ATOM 655 N N . GLU A 1 88 ? -4.599 -3.868 -14.665 1.00 92.00 88 GLU A N 1
ATOM 656 C CA . GLU A 1 88 ? -3.946 -3.963 -15.971 1.00 92.00 88 GLU A CA 1
ATOM 657 C C . GLU A 1 88 ? -2.481 -3.506 -15.907 1.00 92.00 88 GLU A C 1
ATOM 659 O O . GLU A 1 88 ? -2.127 -2.573 -15.183 1.00 92.00 88 GLU A O 1
ATOM 664 N N . ALA A 1 89 ? -1.622 -4.096 -16.745 1.00 89.75 89 ALA A N 1
ATOM 665 C C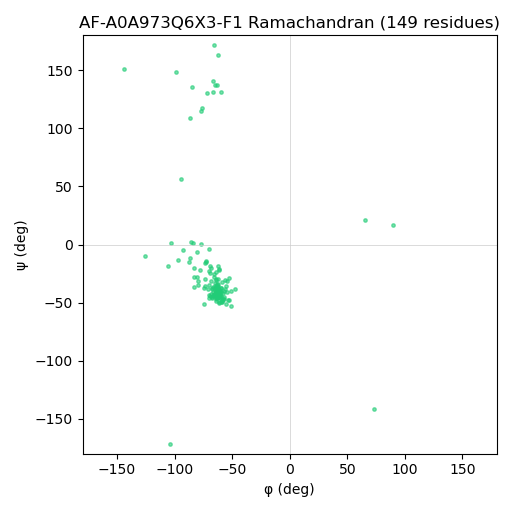A . ALA A 1 89 ? -0.195 -3.763 -16.802 1.00 89.75 89 ALA A CA 1
ATOM 666 C C . ALA A 1 89 ? 0.113 -2.249 -16.939 1.00 89.75 89 ALA A C 1
ATOM 668 O O . ALA A 1 89 ? 1.025 -1.777 -16.256 1.00 89.75 89 ALA A O 1
ATOM 669 N N . PRO A 1 90 ? -0.630 -1.443 -17.732 1.00 93.69 90 PRO A N 1
ATOM 670 C CA . PRO A 1 90 ? -0.409 0.003 -17.786 1.00 93.69 90 PRO A CA 1
ATOM 671 C C . PRO A 1 90 ? -0.681 0.729 -16.461 1.00 93.69 90 PRO A C 1
ATOM 673 O O . PRO A 1 90 ? -0.036 1.739 -16.188 1.00 93.69 90 PRO A O 1
ATOM 676 N N . MET A 1 91 ? -1.603 0.236 -15.625 1.00 94.81 91 MET A N 1
ATOM 677 C CA . MET A 1 91 ? -1.844 0.815 -14.297 1.00 94.81 91 MET A CA 1
ATOM 678 C C . MET A 1 91 ? -0.647 0.589 -13.377 1.00 94.81 91 MET A C 1
ATOM 680 O O . MET A 1 91 ? -0.262 1.495 -12.645 1.00 94.81 91 MET A O 1
ATOM 684 N N . LEU A 1 92 ? -0.017 -0.585 -13.466 1.00 94.19 92 LEU A N 1
ATOM 685 C CA . LEU A 1 92 ? 1.170 -0.901 -12.677 1.00 94.19 92 LEU A CA 1
ATOM 686 C C . LEU A 1 92 ? 2.356 0.005 -13.048 1.00 94.19 92 LEU A C 1
ATOM 688 O O . LEU A 1 92 ? 3.094 0.452 -12.174 1.00 94.19 92 LEU A O 1
ATOM 692 N N . VAL A 1 93 ? 2.516 0.326 -14.337 1.00 92.25 93 VAL A N 1
ATOM 693 C CA . VAL A 1 93 ? 3.534 1.285 -14.799 1.00 92.25 93 VAL A CA 1
ATOM 694 C C . VAL A 1 93 ? 3.227 2.701 -14.307 1.00 92.25 93 VAL A C 1
ATOM 696 O O . VAL A 1 93 ? 4.117 3.355 -13.777 1.00 92.25 93 VAL A O 1
ATOM 699 N N . ARG A 1 94 ? 1.971 3.159 -14.391 1.00 93.25 94 ARG A N 1
ATOM 700 C CA . ARG A 1 94 ? 1.576 4.477 -13.857 1.00 93.25 94 ARG A CA 1
ATOM 701 C C . ARG A 1 94 ? 1.818 4.600 -12.353 1.00 93.25 94 ARG A C 1
ATOM 703 O O . ARG A 1 94 ? 2.233 5.654 -11.887 1.00 93.25 94 ARG A O 1
ATOM 710 N N . HIS A 1 95 ? 1.595 3.523 -11.602 1.00 94.31 95 HIS A N 1
ATOM 711 C CA . HIS A 1 95 ? 1.894 3.471 -10.168 1.00 94.31 95 HIS A CA 1
ATOM 712 C C . HIS A 1 95 ? 3.397 3.598 -9.871 1.00 94.31 95 HIS A C 1
ATOM 714 O O . HIS A 1 95 ? 3.794 4.201 -8.875 1.00 94.31 95 HIS A O 1
ATOM 720 N N . LEU A 1 96 ? 4.256 3.074 -10.756 1.00 90.00 96 LEU A N 1
ATOM 721 C CA . LEU A 1 96 ? 5.703 3.313 -10.700 1.00 90.00 96 LEU A CA 1
ATOM 722 C C . LEU A 1 96 ? 6.055 4.783 -10.918 1.00 90.00 96 LEU A C 1
ATOM 724 O O . LEU A 1 96 ? 6.895 5.324 -10.205 1.00 90.00 96 LEU A O 1
ATOM 728 N N . GLU A 1 97 ? 5.408 5.421 -11.887 1.00 89.25 97 GLU A N 1
ATOM 729 C CA . GLU A 1 97 ? 5.630 6.828 -12.228 1.00 89.25 97 GLU A CA 1
ATOM 730 C C . GLU A 1 97 ? 5.133 7.789 -11.136 1.00 89.25 97 GLU A C 1
ATOM 732 O O . GLU A 1 97 ? 5.657 8.894 -11.022 1.00 89.25 97 GLU A O 1
ATOM 737 N N . SER A 1 98 ? 4.169 7.372 -10.306 1.00 89.38 98 SER A N 1
ATOM 738 C CA . SER A 1 98 ? 3.675 8.155 -9.166 1.00 89.38 98 SER A CA 1
ATOM 739 C C . SER A 1 98 ? 4.514 8.001 -7.893 1.00 89.38 98 SER A C 1
ATOM 741 O O . SER A 1 98 ? 4.158 8.556 -6.853 1.00 89.38 98 SER A O 1
ATOM 743 N N . ALA A 1 99 ? 5.599 7.223 -7.927 1.00 87.69 99 ALA A N 1
ATOM 744 C CA . ALA A 1 99 ? 6.454 7.037 -6.766 1.00 87.69 99 ALA A CA 1
ATOM 745 C C . ALA A 1 99 ? 7.141 8.350 -6.352 1.00 87.69 99 ALA A C 1
ATOM 747 O O . ALA A 1 99 ? 7.675 9.089 -7.172 1.00 87.69 99 ALA A O 1
ATOM 748 N N . VAL A 1 100 ? 7.177 8.609 -5.043 1.00 78.12 100 VAL A N 1
ATOM 749 C CA . VAL A 1 100 ? 7.674 9.878 -4.474 1.00 78.12 100 VAL A CA 1
ATOM 750 C C . VAL A 1 100 ? 9.195 10.058 -4.618 1.00 78.12 100 VAL A C 1
ATOM 752 O O . VAL A 1 100 ? 9.687 11.183 -4.579 1.00 78.12 100 VAL A O 1
ATOM 755 N N . GLN A 1 101 ? 9.967 8.975 -4.768 1.00 86.19 101 GLN A N 1
ATOM 756 C CA . GLN A 1 101 ? 11.426 9.086 -4.889 1.00 86.19 101 GLN A CA 1
ATOM 757 C C . GLN A 1 101 ? 11.836 9.790 -6.192 1.00 86.19 101 GLN A C 1
ATOM 759 O O . GLN A 1 101 ? 11.304 9.473 -7.255 1.00 86.19 101 GLN A O 1
ATOM 764 N N . PRO A 1 102 ? 12.863 10.663 -6.167 1.00 80.44 102 PRO A N 1
ATOM 765 C CA . PRO A 1 102 ? 13.261 11.447 -7.331 1.00 80.44 102 PRO A CA 1
ATOM 766 C C . PRO A 1 102 ? 13.971 10.599 -8.393 1.00 80.44 102 PRO A C 1
ATOM 768 O O . PRO A 1 102 ? 14.175 11.058 -9.515 1.00 80.44 102 PRO A O 1
ATOM 771 N N . THR A 1 103 ? 14.401 9.377 -8.047 1.00 86.75 103 THR A N 1
ATOM 772 C CA . THR A 1 103 ? 15.053 8.460 -8.983 1.00 86.75 103 THR A CA 1
ATOM 773 C C . THR A 1 103 ? 14.664 7.009 -8.719 1.00 86.75 103 THR A C 1
ATOM 775 O O . THR A 1 103 ? 14.432 6.594 -7.583 1.00 86.75 103 THR A O 1
ATOM 778 N N . VAL A 1 104 ? 14.686 6.207 -9.782 1.00 86.94 104 VAL A N 1
ATOM 779 C CA . VAL A 1 104 ? 14.381 4.772 -9.723 1.00 86.94 104 VAL A CA 1
ATOM 780 C C . VAL A 1 104 ? 15.363 4.000 -8.831 1.00 86.94 104 VAL A C 1
ATOM 782 O O . VAL A 1 104 ? 14.896 3.157 -8.072 1.00 86.94 104 VAL A O 1
ATOM 785 N N . PRO A 1 105 ? 16.695 4.222 -8.863 1.00 89.81 105 PRO A N 1
ATOM 786 C CA . PRO A 1 105 ? 17.599 3.494 -7.973 1.00 89.81 105 PRO A CA 1
ATOM 787 C C . PRO A 1 105 ? 17.279 3.684 -6.488 1.00 89.81 105 PRO A C 1
ATOM 789 O O . PRO A 1 105 ? 17.288 2.697 -5.759 1.00 89.81 105 PRO A O 1
ATOM 792 N N . LEU A 1 106 ? 16.945 4.911 -6.068 1.00 91.31 106 LEU A N 1
ATOM 793 C CA . LEU A 1 106 ? 16.534 5.197 -4.689 1.00 91.31 106 LEU A CA 1
ATOM 794 C C . LEU A 1 106 ? 15.211 4.504 -4.349 1.00 91.31 106 LEU A C 1
ATOM 796 O O . LEU A 1 106 ? 15.105 3.866 -3.307 1.00 91.31 106 LEU A O 1
ATOM 800 N N . LEU A 1 107 ? 14.235 4.537 -5.264 1.00 91.62 107 LEU A N 1
ATOM 801 C CA . LEU A 1 107 ? 12.980 3.801 -5.094 1.00 91.62 107 LEU A CA 1
ATOM 802 C C . LEU A 1 107 ? 13.217 2.298 -4.902 1.00 91.62 107 LEU A C 1
ATOM 804 O O . LEU A 1 107 ? 12.660 1.685 -3.997 1.00 91.62 107 LEU A O 1
ATOM 808 N N . LEU A 1 108 ? 14.059 1.696 -5.745 1.00 93.50 108 LEU A N 1
ATOM 809 C CA . LEU A 1 108 ? 14.391 0.273 -5.668 1.00 93.50 108 LEU A CA 1
ATOM 810 C C . LEU A 1 108 ? 15.219 -0.078 -4.428 1.00 93.50 108 LEU A C 1
ATOM 812 O O . LEU A 1 108 ? 15.297 -1.248 -4.068 1.00 93.50 108 LEU A O 1
ATOM 816 N N . GLU A 1 109 ? 15.890 0.875 -3.795 1.00 93.62 109 GLU A N 1
ATOM 817 C CA . GLU A 1 109 ? 16.535 0.658 -2.504 1.00 93.62 109 GLU A CA 1
ATOM 818 C C . GLU A 1 109 ? 15.493 0.605 -1.387 1.00 93.62 109 GLU A C 1
ATOM 820 O O . GLU A 1 109 ? 15.434 -0.395 -0.673 1.00 93.62 109 GLU A O 1
ATOM 825 N N . GLU A 1 110 ? 14.609 1.602 -1.316 1.00 94.19 110 GLU A N 1
ATOM 826 C CA . GLU A 1 110 ? 13.551 1.654 -0.304 1.00 94.19 110 GLU A CA 1
ATOM 827 C C . GLU A 1 110 ? 12.593 0.466 -0.400 1.00 94.19 110 GLU A C 1
ATOM 829 O O . GLU A 1 110 ? 12.396 -0.240 0.584 1.00 94.19 110 GLU A O 1
ATOM 834 N N . VAL A 1 111 ? 12.065 0.169 -1.593 1.00 95.94 111 VAL A N 1
ATOM 835 C CA . VAL A 1 111 ? 11.121 -0.945 -1.819 1.00 95.94 111 VAL A CA 1
ATOM 836 C C . VAL A 1 111 ? 11.695 -2.292 -1.363 1.00 95.94 111 VAL A C 1
ATOM 838 O O . VAL A 1 111 ? 10.957 -3.180 -0.937 1.00 95.94 111 VAL A O 1
ATOM 841 N N . ARG A 1 112 ? 13.020 -2.466 -1.436 1.00 94.69 112 ARG A N 1
ATOM 842 C CA . ARG A 1 112 ? 13.688 -3.679 -0.947 1.00 94.69 112 ARG A CA 1
ATOM 843 C C . ARG A 1 112 ? 13.894 -3.680 0.564 1.00 94.69 112 ARG A C 1
ATOM 845 O O . ARG A 1 112 ? 13.960 -4.760 1.140 1.00 94.69 112 ARG A O 1
ATOM 852 N N . ALA A 1 113 ? 14.021 -2.509 1.181 1.00 94.00 113 ALA A N 1
ATOM 853 C CA . ALA A 1 113 ? 14.276 -2.363 2.607 1.00 94.00 113 ALA A CA 1
ATOM 854 C C . ALA A 1 113 ? 13.011 -2.534 3.464 1.00 94.00 113 ALA A C 1
ATOM 856 O O . ALA A 1 113 ? 13.120 -3.064 4.563 1.00 94.00 113 ALA A O 1
ATOM 857 N N . VAL A 1 114 ? 11.822 -2.171 2.960 1.00 95.06 114 VAL A N 1
ATOM 858 C CA . VAL A 1 114 ? 10.576 -2.156 3.766 1.00 95.06 114 VAL A CA 1
ATOM 859 C C . VAL A 1 114 ? 10.025 -3.529 4.169 1.00 95.06 114 VAL A C 1
ATOM 861 O O . VAL A 1 114 ? 8.997 -3.615 4.831 1.00 95.06 114 VAL A O 1
ATOM 864 N N . GLY A 1 115 ? 10.639 -4.625 3.713 1.00 93.50 115 GLY A N 1
ATOM 865 C CA . GLY A 1 115 ? 10.260 -5.976 4.140 1.00 93.50 115 GLY A CA 1
ATOM 866 C C . GLY A 1 115 ? 8.853 -6.438 3.731 1.00 93.50 115 GLY A C 1
ATOM 867 O O . GLY A 1 115 ? 8.320 -7.363 4.340 1.00 93.50 115 GLY A O 1
ATOM 868 N N . HIS A 1 116 ? 8.234 -5.835 2.711 1.00 96.88 116 HIS A N 1
ATOM 869 C CA . HIS A 1 116 ? 6.900 -6.237 2.260 1.00 96.88 116 HIS A CA 1
ATOM 870 C C . HIS A 1 116 ? 6.913 -7.662 1.653 1.00 96.88 116 HIS A C 1
ATOM 872 O O . HIS A 1 116 ? 7.717 -7.944 0.756 1.00 96.88 116 HIS A O 1
ATOM 878 N N . PRO A 1 117 ? 6.002 -8.577 2.049 1.00 94.50 117 PRO A N 1
ATOM 879 C CA . PRO A 1 117 ? 6.035 -9.980 1.607 1.00 94.50 117 PRO A CA 1
ATOM 880 C C . PRO A 1 117 ? 5.876 -10.146 0.087 1.00 94.50 117 PRO A C 1
ATOM 882 O O . PRO A 1 117 ? 6.438 -11.059 -0.516 1.00 94.50 117 PRO A O 1
ATOM 885 N N . ARG A 1 118 ? 5.152 -9.224 -0.559 1.00 96.44 118 ARG A N 1
ATOM 886 C CA . ARG A 1 118 ? 4.929 -9.205 -2.017 1.00 96.44 118 ARG A CA 1
ATOM 887 C C . ARG A 1 118 ? 6.029 -8.491 -2.829 1.00 96.44 118 ARG A C 1
ATOM 889 O O . ARG A 1 118 ? 5.908 -8.430 -4.052 1.00 96.44 118 ARG A O 1
ATOM 896 N N . THR A 1 119 ? 7.107 -7.976 -2.213 1.00 97.12 119 THR A N 1
ATOM 897 C CA . THR A 1 119 ? 8.129 -7.155 -2.910 1.00 97.12 119 THR A CA 1
ATOM 898 C C . THR A 1 119 ? 8.687 -7.832 -4.163 1.00 97.12 119 THR A C 1
ATOM 900 O O . THR A 1 119 ? 8.745 -7.219 -5.227 1.00 97.12 119 THR A O 1
ATOM 903 N N . VAL A 1 120 ? 9.079 -9.108 -4.078 1.00 97.06 120 VAL A N 1
ATOM 904 C CA . VAL A 1 120 ? 9.655 -9.825 -5.232 1.00 97.06 120 VAL A CA 1
ATOM 905 C C . VAL A 1 120 ? 8.654 -9.919 -6.384 1.00 97.06 120 VAL A C 1
ATOM 907 O O . VAL A 1 120 ? 9.014 -9.650 -7.528 1.00 97.06 120 VAL A O 1
ATOM 910 N N . GLN A 1 121 ? 7.401 -10.273 -6.091 1.00 96.31 121 GLN A N 1
ATOM 911 C CA . GLN A 1 121 ? 6.356 -10.440 -7.105 1.00 96.31 121 GLN A CA 1
ATOM 912 C C . GLN A 1 121 ? 6.025 -9.110 -7.785 1.00 96.31 121 GLN A C 1
ATOM 914 O O . GLN A 1 121 ? 5.966 -9.059 -9.012 1.00 96.31 121 GLN A O 1
ATOM 919 N N . VAL A 1 122 ? 5.906 -8.028 -7.010 1.00 97.31 122 VAL A N 1
ATOM 920 C CA . VAL A 1 122 ? 5.691 -6.671 -7.530 1.00 97.31 122 VAL A CA 1
ATOM 921 C C . VAL A 1 122 ? 6.824 -6.253 -8.463 1.00 97.31 122 VAL A C 1
ATOM 923 O O . VAL A 1 122 ? 6.568 -5.807 -9.580 1.00 97.31 122 VAL A O 1
ATOM 926 N N . LEU A 1 123 ? 8.084 -6.444 -8.060 1.00 96.88 123 LEU A N 1
ATOM 927 C CA . LEU A 1 123 ? 9.231 -6.097 -8.903 1.00 96.88 123 LEU A CA 1
ATOM 928 C C . LEU A 1 123 ? 9.265 -6.939 -10.192 1.00 96.88 123 LEU A C 1
ATOM 930 O O . LEU A 1 123 ? 9.553 -6.416 -11.268 1.00 96.88 123 LEU A O 1
ATOM 934 N N . VAL A 1 124 ? 8.930 -8.229 -10.128 1.00 96.94 124 VAL A N 1
ATOM 935 C CA . VAL A 1 124 ? 8.829 -9.074 -11.330 1.00 96.94 124 VAL A CA 1
ATOM 936 C C . VAL A 1 124 ? 7.727 -8.579 -12.270 1.00 96.94 124 VAL A C 1
ATOM 938 O O . VAL A 1 124 ? 7.977 -8.448 -13.470 1.00 96.94 124 VAL A O 1
ATOM 941 N N . ALA A 1 125 ? 6.544 -8.259 -11.742 1.00 97.06 125 ALA A N 1
ATOM 942 C CA . ALA A 1 125 ? 5.424 -7.745 -12.526 1.00 97.06 125 ALA A CA 1
ATOM 943 C C . ALA A 1 125 ? 5.754 -6.385 -13.166 1.00 97.06 125 ALA A C 1
ATOM 945 O O . ALA A 1 125 ? 5.566 -6.204 -14.369 1.00 97.06 125 ALA A O 1
ATOM 946 N N . LEU A 1 126 ? 6.354 -5.466 -12.403 1.00 94.88 126 LEU A N 1
ATOM 947 C CA . LEU A 1 126 ? 6.827 -4.172 -12.901 1.00 94.88 126 LEU A CA 1
ATOM 948 C C . LEU A 1 126 ? 7.833 -4.341 -14.040 1.00 94.88 126 LEU A C 1
ATOM 950 O O . LEU A 1 126 ? 7.711 -3.711 -15.088 1.00 94.88 126 LEU A O 1
ATOM 954 N N . ALA A 1 127 ? 8.809 -5.232 -13.875 1.00 95.50 127 ALA A N 1
ATOM 955 C CA . ALA A 1 127 ? 9.791 -5.507 -14.913 1.00 95.50 127 ALA A CA 1
ATOM 956 C C . ALA A 1 127 ? 9.203 -6.158 -16.175 1.00 95.50 127 ALA A C 1
ATOM 958 O O . ALA A 1 127 ? 9.823 -6.087 -17.240 1.00 95.50 127 ALA A O 1
ATOM 959 N N . ALA A 1 128 ? 8.073 -6.856 -16.061 1.00 96.06 128 ALA A N 1
ATOM 960 C CA . ALA A 1 128 ? 7.361 -7.423 -17.201 1.00 96.06 128 ALA A CA 1
ATOM 961 C C . ALA A 1 128 ? 6.511 -6.366 -17.925 1.00 96.06 128 ALA A C 1
ATOM 963 O O . ALA A 1 128 ? 6.417 -6.405 -19.149 1.00 96.06 128 ALA A O 1
ATOM 964 N N . ALA A 1 129 ? 5.934 -5.420 -17.181 1.00 93.88 129 ALA A N 1
ATOM 965 C CA . ALA A 1 129 ? 5.051 -4.386 -17.710 1.00 93.88 129 ALA A CA 1
ATOM 966 C C . ALA A 1 129 ? 5.790 -3.164 -18.290 1.00 93.88 129 ALA A C 1
ATOM 968 O O . ALA A 1 129 ? 5.258 -2.494 -19.174 1.00 93.88 129 ALA A O 1
ATOM 969 N N . HIS A 1 130 ? 6.994 -2.845 -17.798 1.00 91.88 130 HIS A N 1
ATOM 970 C CA . HIS A 1 130 ? 7.645 -1.576 -18.123 1.00 91.88 130 HIS A CA 1
ATOM 971 C C . HIS A 1 130 ? 8.173 -1.503 -19.574 1.00 91.88 130 HIS A C 1
ATOM 973 O O . HIS A 1 130 ? 8.930 -2.387 -19.987 1.00 91.88 130 HIS A O 1
ATOM 979 N N . PRO A 1 131 ? 7.865 -0.433 -20.340 1.00 92.06 131 PRO A N 1
ATOM 980 C CA . PRO A 1 131 ? 8.266 -0.319 -21.746 1.00 92.06 131 PRO A CA 1
ATOM 981 C C . PRO A 1 131 ? 9.762 -0.027 -21.948 1.00 92.06 131 PRO A C 1
ATOM 983 O O . PRO A 1 131 ? 10.330 -0.426 -22.963 1.00 92.06 131 PRO A O 1
ATOM 986 N N . ASP A 1 132 ? 10.416 0.658 -21.003 1.00 94.06 132 ASP A N 1
ATOM 987 C CA . ASP A 1 132 ? 11.866 0.903 -21.054 1.00 94.06 132 ASP A CA 1
ATOM 988 C C . ASP A 1 132 ? 12.658 -0.363 -20.652 1.00 94.06 132 ASP A C 1
ATOM 990 O O . ASP A 1 132 ? 12.599 -0.775 -19.483 1.00 94.06 132 ASP A O 1
ATOM 994 N N . PRO A 1 133 ? 13.446 -0.969 -21.565 1.00 94.06 133 PRO A N 1
ATOM 995 C CA . PRO A 1 133 ? 14.231 -2.166 -21.276 1.00 94.06 133 PRO A CA 1
ATOM 996 C C . PRO A 1 133 ? 15.357 -1.938 -20.257 1.00 94.06 133 PRO A C 1
ATOM 998 O O . PRO A 1 133 ? 15.735 -2.882 -19.553 1.00 94.06 133 PRO A O 1
ATOM 1001 N N . ALA A 1 134 ? 15.905 -0.722 -20.157 1.00 93.88 134 ALA A N 1
ATOM 1002 C CA . ALA A 1 134 ? 16.928 -0.395 -19.168 1.00 93.88 134 ALA A CA 1
ATOM 1003 C C . ALA A 1 134 ? 16.322 -0.388 -17.762 1.00 93.88 134 ALA A C 1
ATOM 1005 O O . ALA A 1 134 ? 16.874 -1.011 -16.847 1.00 93.88 134 ALA A O 1
ATOM 1006 N N . LEU A 1 135 ? 15.144 0.224 -17.621 1.00 91.62 135 LEU A N 1
ATOM 1007 C CA . LEU A 1 135 ? 14.402 0.215 -16.370 1.00 91.62 135 LEU A CA 1
ATOM 1008 C C . LEU A 1 135 ? 13.969 -1.196 -15.981 1.00 91.62 135 LEU A C 1
ATOM 1010 O O . LEU A 1 135 ? 14.259 -1.648 -14.875 1.00 91.62 135 LEU A O 1
ATOM 1014 N N . ALA A 1 136 ? 13.375 -1.938 -16.916 1.00 95.06 136 ALA A N 1
ATOM 1015 C CA . ALA A 1 136 ? 12.974 -3.319 -16.686 1.00 95.06 136 ALA A CA 1
ATOM 1016 C C . ALA A 1 136 ? 14.155 -4.174 -16.193 1.00 95.06 136 ALA A C 1
ATOM 1018 O O . ALA A 1 136 ? 14.017 -4.966 -15.262 1.00 95.06 136 ALA A O 1
ATOM 1019 N N . LYS A 1 137 ? 15.355 -3.990 -16.763 1.00 96.38 137 LYS A N 1
ATOM 1020 C CA . LYS A 1 137 ? 16.574 -4.675 -16.305 1.00 96.38 137 LYS A CA 1
ATOM 1021 C C . LYS A 1 137 ? 16.968 -4.287 -14.875 1.00 96.38 137 LYS A C 1
ATOM 1023 O O . LYS A 1 137 ? 17.344 -5.173 -14.105 1.00 96.38 137 LYS A O 1
ATOM 1028 N N . ALA A 1 138 ? 16.896 -3.005 -14.518 1.00 95.31 138 ALA A N 1
ATOM 1029 C CA . ALA A 1 138 ? 17.186 -2.538 -13.162 1.00 95.31 138 ALA A CA 1
ATOM 1030 C C . ALA A 1 138 ? 16.213 -3.145 -12.136 1.00 95.31 138 ALA A C 1
ATOM 1032 O O . ALA A 1 138 ? 16.651 -3.676 -11.115 1.00 95.31 138 ALA A O 1
ATOM 1033 N N . VAL A 1 139 ? 14.918 -3.168 -12.457 1.00 95.38 139 VAL A N 1
ATOM 1034 C CA . VAL A 1 139 ? 13.875 -3.756 -11.608 1.00 95.38 139 VAL A CA 1
ATOM 1035 C C . VAL A 1 139 ? 14.081 -5.272 -11.434 1.00 95.38 139 VAL A C 1
ATOM 1037 O O . VAL A 1 139 ? 14.046 -5.765 -10.307 1.00 95.38 139 VAL A O 1
ATOM 1040 N N . ARG A 1 140 ? 14.406 -6.028 -12.501 1.00 96.44 140 ARG A N 1
ATOM 1041 C CA . ARG A 1 140 ? 14.729 -7.473 -12.379 1.00 96.44 140 ARG A CA 1
ATOM 1042 C C . ARG A 1 140 ? 15.919 -7.725 -11.462 1.00 96.44 140 ARG A C 1
ATOM 1044 O O . ARG A 1 140 ? 15.906 -8.673 -10.680 1.00 96.44 140 ARG A O 1
ATOM 1051 N N . ARG A 1 141 ? 16.954 -6.884 -11.553 1.00 95.88 141 ARG A N 1
ATOM 1052 C CA . ARG A 1 141 ? 18.122 -6.981 -10.671 1.00 95.88 141 ARG A CA 1
ATOM 1053 C C . ARG A 1 141 ? 17.726 -6.759 -9.212 1.00 95.88 141 ARG A C 1
ATOM 1055 O O . ARG A 1 141 ? 18.187 -7.512 -8.361 1.00 95.88 141 ARG A O 1
ATOM 1062 N N . ALA A 1 142 ? 16.871 -5.776 -8.939 1.00 94.94 142 ALA A N 1
ATOM 1063 C CA . ALA A 1 142 ? 16.359 -5.527 -7.595 1.00 94.94 142 ALA A CA 1
ATOM 1064 C C . ALA A 1 142 ? 15.564 -6.731 -7.060 1.00 94.94 142 ALA A C 1
ATOM 1066 O O . ALA A 1 142 ? 15.824 -7.174 -5.943 1.00 94.94 142 ALA A O 1
ATOM 1067 N N . ALA A 1 143 ? 14.682 -7.324 -7.873 1.00 94.56 143 ALA A N 1
ATOM 1068 C CA . ALA A 1 143 ? 13.933 -8.527 -7.494 1.00 94.56 143 ALA A CA 1
ATOM 1069 C C . ALA A 1 143 ? 14.865 -9.689 -7.114 1.00 94.56 143 ALA A C 1
ATOM 1071 O O . ALA A 1 143 ? 14.685 -10.329 -6.079 1.00 94.56 143 ALA A O 1
ATOM 1072 N N . PHE A 1 144 ? 15.904 -9.921 -7.924 1.00 93.69 144 PHE A N 1
ATOM 1073 C CA . PHE A 1 144 ? 16.904 -10.952 -7.653 1.00 93.69 144 PHE A CA 1
ATOM 1074 C C . PHE A 1 144 ? 17.659 -10.693 -6.344 1.00 93.69 144 PHE A C 1
ATOM 1076 O O . PHE A 1 144 ? 17.845 -11.615 -5.558 1.00 93.69 144 PHE A O 1
ATOM 1083 N N . GLN A 1 145 ? 18.045 -9.443 -6.073 1.00 91.69 145 GLN A N 1
ATOM 1084 C CA . GLN A 1 145 ? 18.752 -9.079 -4.842 1.00 91.69 145 GLN A CA 1
ATOM 1085 C C . GLN A 1 145 ? 17.932 -9.368 -3.580 1.00 91.69 145 GLN A C 1
ATOM 1087 O O . GLN A 1 145 ? 18.507 -9.838 -2.603 1.00 91.69 145 GLN A O 1
ATOM 1092 N N . VAL A 1 146 ? 16.616 -9.124 -3.599 1.00 89.19 146 VAL A N 1
ATOM 1093 C CA . VAL A 1 146 ? 15.726 -9.486 -2.478 1.00 89.19 146 VAL A CA 1
ATOM 1094 C C . VAL A 1 146 ? 15.693 -10.995 -2.291 1.00 89.19 146 VAL A C 1
ATOM 1096 O O . VAL A 1 146 ? 15.881 -11.480 -1.181 1.00 89.19 146 VAL A O 1
ATOM 1099 N N . HIS A 1 147 ? 15.525 -11.742 -3.385 1.00 83.75 147 HIS A N 1
ATOM 1100 C CA . HIS A 1 147 ? 15.471 -13.200 -3.333 1.00 83.75 147 HIS A CA 1
ATOM 1101 C C . HIS A 1 147 ? 16.760 -13.817 -2.767 1.00 83.75 147 HIS A C 1
ATOM 1103 O O . HIS A 1 147 ? 16.697 -14.760 -1.989 1.00 83.75 147 HIS A O 1
ATOM 1109 N N . THR A 1 148 ? 17.928 -13.270 -3.118 1.00 80.44 148 THR A N 1
ATOM 1110 C CA . THR A 1 148 ? 19.223 -13.764 -2.621 1.00 80.44 148 THR A CA 1
ATOM 1111 C C . THR A 1 148 ? 19.622 -13.229 -1.245 1.00 80.44 148 THR A C 1
ATOM 1113 O O . THR A 1 148 ? 20.499 -13.804 -0.614 1.00 80.44 148 THR A O 1
ATOM 1116 N N . GLY A 1 149 ? 19.044 -12.107 -0.805 1.00 64.00 149 GLY A N 1
ATOM 1117 C CA . GLY A 1 149 ? 19.362 -11.462 0.474 1.00 64.00 149 GLY A CA 1
ATOM 1118 C C . GLY A 1 149 ? 18.563 -11.995 1.667 1.00 64.00 149 GLY A C 1
ATOM 1119 O O . GLY A 1 149 ? 18.903 -11.673 2.798 1.00 64.00 149 GLY A O 1
ATOM 1120 N N . GLY A 1 150 ? 17.522 -12.797 1.426 1.00 53.88 150 GLY A N 1
ATOM 1121 C CA . GLY A 1 150 ? 16.708 -13.448 2.458 1.00 53.88 150 GLY A CA 1
ATOM 1122 C C . GLY A 1 150 ? 17.174 -14.869 2.789 1.00 53.88 150 GLY A C 1
ATOM 1123 O O . GLY A 1 150 ? 16.390 -15.802 2.631 1.00 53.88 150 GLY A O 1
ATOM 1124 N N . SER A 1 151 ? 18.446 -15.044 3.174 1.00 37.00 151 SER A N 1
ATOM 1125 C CA . SER A 1 151 ? 18.981 -16.302 3.741 1.00 37.00 151 SER A CA 1
ATOM 1126 C C . SER A 1 151 ? 19.238 -16.170 5.234 1.00 37.00 151 SER A C 1
ATOM 1128 O O . SER A 1 151 ? 19.775 -15.112 5.630 1.00 37.00 151 SER A O 1
#

Sequence (151 aa):
AVTELIAAARGDDALLRGLAFEALRVVGAPAEPDVSAVAEEPTLRPYALLWLAEHDGVDPEDAHEVLTREEATWLWVDTAAAVADHGEAPMLVRHLESAVQPTVPLLLEEVRAVGHPRTVQVLVALAAAHPDPALAKAVRRAAFQVHTGGS

Foldseek 3Di:
DLVVLVVQLPDPALVSVLVSLVVLLVVAPVNLVVLVVCCPPLSCVLSSQLSVCVSVPNDNVCSNVSDDPLSNLLNLLSVLRNCLVPNDLVVNQVSVVPDPDPDPVVSLVSLLPSPHPCSLVSLQSNLVSDPDVVSSVVSNVSSVCSVVVPD

pLDDT: mean 94.3, std 7.31, range [37.0, 98.69]

Secondary structure (DSSP, 8-state):
-HHHHHHHHTSS-HHHHHHHHHHHHHH-GGGHHHHHHHTTSTTTHHHHHHHHHHHTT--TTTGGGGS-HHHHHHHHHHHHHHHHHHS-HHHHHHHHHT-SSSSHHHHHHHHHHS--TTHHHHHHHHHHH-S-HHHHHHHHHHHHHHHHH--